Protein AF-S9R1N4-F1 (afdb_monomer_lite)

InterPro domains:
  IPR037185 Multidrug transporter EmrE superfamily [SSF103481] (20-99)

Organism: NCBI:txid1123069

Foldseek 3Di:
DVVVVQVVCVVVVHDHDPPDDQDPVNVVVCVCCVVVPPVVVVVVLVVCCVPPNPVVSVLVVQCVVVVVQVVVVVVVDDDDPVSVVSNVVSVVVVVVVVPD

pLDDT: mean 86.55, std 12.77, range [50.66, 97.94]

Radius of gyration: 18.72 Å; chains: 1; bounding box: 46×34×47 Å

Structure (mmCIF, N/CA/C/O backbone):
data_AF-S9R1N4-F1
#
_entry.id   AF-S9R1N4-F1
#
loop_
_atom_site.group_PDB
_atom_site.id
_atom_site.type_symbol
_atom_site.label_atom_id
_atom_site.label_alt_id
_atom_site.label_comp_id
_atom_site.label_asym_id
_atom_site.label_entity_id
_atom_site.label_seq_id
_atom_site.pdbx_PDB_ins_code
_atom_site.Cartn_x
_atom_site.Cartn_y
_atom_site.Cartn_z
_atom_site.occupancy
_atom_site.B_iso_or_equiv
_atom_site.auth_seq_id
_atom_site.auth_comp_id
_atom_site.auth_asym_id
_atom_site.auth_atom_id
_atom_site.pdbx_PDB_model_num
ATOM 1 N N . MET A 1 1 ? 26.265 15.767 -0.517 1.00 50.66 1 MET A N 1
ATOM 2 C CA . MET A 1 1 ? 25.573 14.726 0.282 1.00 50.66 1 MET A CA 1
ATOM 3 C C . MET A 1 1 ? 25.045 13.539 -0.534 1.00 50.66 1 MET A C 1
ATOM 5 O O . MET A 1 1 ? 24.952 12.462 0.035 1.00 50.66 1 MET A O 1
ATOM 9 N N . GLY A 1 2 ? 24.770 13.662 -1.842 1.00 58.31 2 GLY A N 1
ATOM 10 C CA . GLY A 1 2 ? 24.292 12.525 -2.658 1.00 58.31 2 GLY A CA 1
ATOM 11 C C . GLY A 1 2 ? 25.306 11.390 -2.885 1.00 58.31 2 GLY A C 1
ATOM 12 O O . GLY A 1 2 ? 24.926 10.225 -2.878 1.00 58.31 2 GLY A O 1
ATOM 13 N N . LEU A 1 3 ? 26.603 11.703 -3.009 1.00 57.72 3 LEU A N 1
ATOM 14 C CA . LEU A 1 3 ? 27.646 10.703 -3.305 1.00 57.72 3 LEU A CA 1
ATOM 15 C C . LEU A 1 3 ? 27.919 9.733 -2.142 1.00 57.72 3 LEU A C 1
ATOM 17 O O . LEU A 1 3 ? 28.169 8.553 -2.365 1.00 57.72 3 LEU A O 1
ATOM 21 N N . VAL A 1 4 ? 27.807 10.210 -0.898 1.00 66.31 4 VAL A N 1
ATOM 22 C CA . VAL A 1 4 ? 27.973 9.373 0.304 1.00 66.31 4 VAL A CA 1
ATOM 23 C C . VAL A 1 4 ? 26.780 8.426 0.469 1.00 66.31 4 VAL A C 1
ATOM 25 O O . VAL A 1 4 ? 26.962 7.246 0.752 1.00 66.31 4 VAL A O 1
ATOM 28 N N . ALA A 1 5 ? 25.561 8.911 0.210 1.00 62.56 5 ALA A N 1
ATOM 29 C CA . ALA A 1 5 ? 24.348 8.093 0.250 1.00 62.56 5 ALA A CA 1
ATOM 30 C C . ALA A 1 5 ? 24.333 7.000 -0.839 1.00 62.56 5 ALA A C 1
ATOM 32 O O . ALA A 1 5 ? 23.882 5.880 -0.588 1.00 62.56 5 ALA A O 1
ATOM 33 N N . LEU A 1 6 ? 24.877 7.297 -2.024 1.00 61.72 6 LEU A N 1
ATOM 34 C CA . LEU A 1 6 ? 25.068 6.323 -3.103 1.00 61.72 6 LEU A CA 1
ATOM 35 C C . LEU A 1 6 ? 26.088 5.240 -2.724 1.00 61.72 6 LEU A C 1
ATOM 37 O O . LEU A 1 6 ? 25.801 4.058 -2.897 1.00 61.72 6 LEU A O 1
ATOM 41 N N . GLY A 1 7 ? 27.229 5.623 -2.140 1.00 65.75 7 GLY A N 1
ATOM 42 C CA . GLY A 1 7 ? 28.254 4.672 -1.690 1.00 65.75 7 GLY A CA 1
ATOM 43 C C . GLY A 1 7 ? 27.746 3.697 -0.622 1.00 65.75 7 GLY A C 1
ATOM 44 O O . GLY A 1 7 ? 28.010 2.499 -0.697 1.00 65.75 7 GLY A O 1
ATOM 45 N N . VAL A 1 8 ? 26.941 4.186 0.325 1.00 70.19 8 VAL A N 1
ATOM 46 C CA . VAL A 1 8 ? 26.303 3.351 1.358 1.00 70.19 8 VAL A CA 1
ATOM 47 C C . VAL A 1 8 ? 25.244 2.416 0.760 1.00 70.19 8 VAL A C 1
ATOM 49 O O . VAL A 1 8 ? 25.130 1.268 1.180 1.00 70.19 8 VAL A O 1
ATOM 52 N N . SER A 1 9 ? 24.490 2.868 -0.245 1.00 64.44 9 SER A N 1
ATOM 53 C CA . SER A 1 9 ? 23.437 2.061 -0.882 1.00 64.44 9 SER A CA 1
ATOM 54 C C . SER A 1 9 ? 24.005 0.870 -1.660 1.00 64.44 9 SER A C 1
ATOM 56 O O . SER A 1 9 ? 23.490 -0.240 -1.538 1.00 64.44 9 SER A O 1
ATOM 58 N N . VAL A 1 10 ? 25.106 1.084 -2.387 1.00 66.19 10 VAL A N 1
ATOM 59 C CA . VAL A 1 10 ? 25.813 0.030 -3.133 1.00 66.19 10 VAL A CA 1
ATOM 60 C C . VAL A 1 10 ? 26.462 -0.985 -2.185 1.00 66.19 10 VAL A C 1
ATOM 62 O O . VAL A 1 10 ? 26.352 -2.187 -2.410 1.00 66.19 10 VAL A O 1
ATOM 65 N N . ALA A 1 11 ? 27.073 -0.529 -1.084 1.00 71.12 11 ALA A N 1
ATOM 66 C CA . ALA A 1 11 ? 27.696 -1.414 -0.093 1.00 71.12 11 ALA A CA 1
ATOM 67 C C . ALA A 1 11 ? 26.690 -2.319 0.649 1.00 71.12 11 ALA A C 1
ATOM 69 O O . ALA A 1 11 ? 27.058 -3.387 1.131 1.00 71.12 11 ALA A O 1
ATOM 70 N N . LEU A 1 12 ? 25.419 -1.912 0.724 1.00 74.19 12 LEU A N 1
ATOM 71 C CA . LEU A 1 12 ? 24.334 -2.653 1.376 1.00 74.19 12 LEU A CA 1
ATOM 72 C C . LEU A 1 12 ? 23.558 -3.581 0.420 1.00 74.19 12 LEU A C 1
ATOM 74 O O . LEU A 1 12 ? 22.506 -4.093 0.798 1.00 74.19 12 LEU A O 1
ATOM 78 N N . GLY A 1 13 ? 24.036 -3.784 -0.814 1.00 57.22 13 GLY A N 1
ATOM 79 C CA . GLY A 1 13 ? 23.400 -4.683 -1.784 1.00 57.22 13 GLY A CA 1
ATOM 80 C C . GLY A 1 13 ? 22.067 -4.172 -2.336 1.00 57.22 13 GLY A C 1
ATOM 81 O O . GLY A 1 13 ? 21.277 -4.958 -2.856 1.00 57.22 13 GLY A O 1
ATOM 82 N N . ARG A 1 14 ? 21.788 -2.867 -2.224 1.00 64.25 14 ARG A N 1
ATOM 83 C CA . ARG A 1 14 ? 20.650 -2.267 -2.925 1.00 64.25 14 ARG A CA 1
ATOM 84 C C . ARG A 1 14 ? 21.028 -2.065 -4.383 1.00 64.25 14 ARG A C 1
ATOM 86 O O . ARG A 1 14 ? 22.074 -1.479 -4.662 1.00 64.25 14 ARG A O 1
ATOM 93 N N . GLU A 1 15 ? 20.166 -2.529 -5.288 1.00 61.34 15 GLU A N 1
ATOM 94 C CA . GLU A 1 15 ? 20.274 -2.225 -6.714 1.00 61.34 15 GLU A CA 1
ATOM 95 C C . GLU A 1 15 ? 20.463 -0.713 -6.869 1.00 61.34 15 GLU A C 1
ATOM 97 O O . GLU A 1 15 ? 19.652 0.088 -6.391 1.00 61.34 15 GLU A O 1
ATOM 102 N N . GLY A 1 16 ? 21.607 -0.320 -7.436 1.00 61.62 16 GLY A N 1
ATOM 103 C CA . GLY A 1 16 ? 21.905 1.081 -7.690 1.00 61.62 16 GLY A CA 1
ATOM 104 C C . GLY A 1 16 ? 20.806 1.689 -8.553 1.00 61.62 16 GLY A C 1
ATOM 105 O O . GLY A 1 16 ? 20.177 0.987 -9.346 1.00 61.62 16 GLY A O 1
ATOM 106 N N . LEU A 1 17 ? 20.577 2.999 -8.408 1.00 62.00 17 LEU A N 1
ATOM 107 C CA . LEU A 1 17 ? 19.713 3.723 -9.340 1.00 62.00 17 LEU A CA 1
ATOM 108 C C . LEU A 1 17 ? 20.118 3.331 -10.768 1.00 62.00 17 LEU A C 1
ATOM 110 O O . LEU A 1 17 ? 21.324 3.328 -11.042 1.00 62.00 17 LEU A O 1
ATOM 114 N N . PRO A 1 18 ? 19.164 2.969 -11.647 1.00 62.12 18 PRO A N 1
ATOM 115 C CA . PRO A 1 18 ? 19.493 2.554 -12.999 1.00 62.12 18 PRO A CA 1
ATOM 116 C C . PRO A 1 18 ? 20.379 3.632 -13.621 1.00 62.12 18 PRO A C 1
ATOM 118 O O . PRO A 1 18 ? 19.975 4.783 -13.760 1.00 62.12 18 PRO A O 1
ATOM 121 N N . ALA A 1 19 ? 21.625 3.272 -13.932 1.00 62.97 19 ALA A N 1
ATOM 122 C CA . ALA A 1 19 ? 22.649 4.215 -14.380 1.00 62.97 19 ALA A CA 1
ATOM 123 C C . ALA A 1 19 ? 22.411 4.725 -15.819 1.00 62.97 19 ALA A C 1
ATOM 125 O O . ALA A 1 19 ? 23.267 5.397 -16.388 1.00 62.97 19 ALA A O 1
ATOM 126 N N . GLY A 1 20 ? 21.266 4.383 -16.420 1.00 70.19 20 GLY A N 1
ATOM 127 C CA . GLY A 1 20 ? 20.906 4.674 -17.803 1.00 70.19 20 GLY A CA 1
ATOM 128 C C . GLY A 1 20 ? 19.699 5.602 -17.933 1.00 70.19 20 GLY A C 1
ATOM 129 O O . GLY A 1 20 ? 18.961 5.850 -16.980 1.00 70.19 20 GLY A O 1
ATOM 130 N N . ALA A 1 21 ? 19.495 6.113 -19.148 1.00 79.62 21 ALA A N 1
ATOM 131 C CA . ALA A 1 21 ? 18.293 6.860 -19.497 1.00 79.62 21 ALA A CA 1
ATOM 132 C C . ALA A 1 21 ? 17.040 5.984 -19.334 1.00 79.62 21 ALA A C 1
ATOM 134 O O . ALA A 1 21 ? 17.072 4.780 -19.587 1.00 79.62 21 ALA A O 1
ATOM 135 N N . TRP A 1 22 ? 15.934 6.609 -18.932 1.00 84.12 22 TRP A N 1
ATOM 136 C CA . TRP A 1 22 ? 14.658 5.936 -18.712 1.00 84.12 22 TRP A CA 1
ATOM 137 C C . TRP A 1 22 ? 14.151 5.402 -20.048 1.00 84.12 22 TRP A C 1
ATOM 139 O O . TRP A 1 22 ? 13.996 6.165 -21.006 1.00 84.12 22 TRP A O 1
ATOM 149 N N . SER A 1 23 ? 13.908 4.097 -20.132 1.00 89.31 23 SER A N 1
ATOM 150 C CA . SER A 1 23 ? 13.377 3.500 -21.350 1.00 89.31 23 SER A CA 1
ATOM 151 C C . SER A 1 23 ? 11.870 3.743 -21.463 1.00 89.31 23 SER A C 1
ATOM 153 O O . SER A 1 23 ? 11.172 3.979 -20.473 1.00 89.31 23 SER A O 1
ATOM 155 N N . LEU A 1 24 ? 11.330 3.615 -22.678 1.00 92.62 24 LEU A N 1
ATOM 156 C CA . LEU A 1 24 ? 9.880 3.662 -22.894 1.00 92.62 24 LEU A CA 1
ATOM 157 C C . LEU A 1 24 ? 9.143 2.567 -22.099 1.00 92.62 24 LEU A C 1
ATOM 159 O O . LEU A 1 24 ? 7.999 2.763 -21.696 1.00 92.62 24 LEU A O 1
ATOM 163 N N . ARG A 1 25 ? 9.808 1.432 -21.846 1.00 92.38 25 ARG A N 1
ATOM 164 C CA . ARG A 1 25 ? 9.283 0.346 -21.012 1.00 92.38 25 ARG A CA 1
ATOM 165 C C . ARG A 1 25 ? 9.186 0.756 -19.545 1.00 92.38 25 ARG A C 1
ATOM 167 O O . ARG A 1 25 ? 8.179 0.471 -18.910 1.00 92.38 25 ARG A O 1
ATOM 174 N N . ASP A 1 26 ? 10.194 1.439 -19.015 1.00 90.50 26 ASP A N 1
ATOM 175 C CA . ASP A 1 26 ? 10.160 1.914 -17.627 1.00 90.50 26 ASP A CA 1
ATOM 176 C C . ASP A 1 26 ? 9.034 2.933 -17.453 1.00 90.50 26 ASP A C 1
ATOM 178 O O . ASP A 1 26 ? 8.236 2.844 -16.520 1.00 90.50 26 ASP A O 1
ATOM 182 N N . LEU A 1 27 ? 8.909 3.849 -18.419 1.00 92.81 27 LEU A N 1
ATOM 183 C CA . LEU A 1 27 ? 7.858 4.858 -18.423 1.00 92.81 27 LEU A CA 1
ATOM 184 C C . LEU A 1 27 ? 6.458 4.238 -18.532 1.00 92.81 27 LEU A C 1
ATOM 186 O O . LEU A 1 27 ? 5.535 4.698 -17.861 1.00 92.81 27 LEU A O 1
ATOM 190 N N . SER A 1 28 ?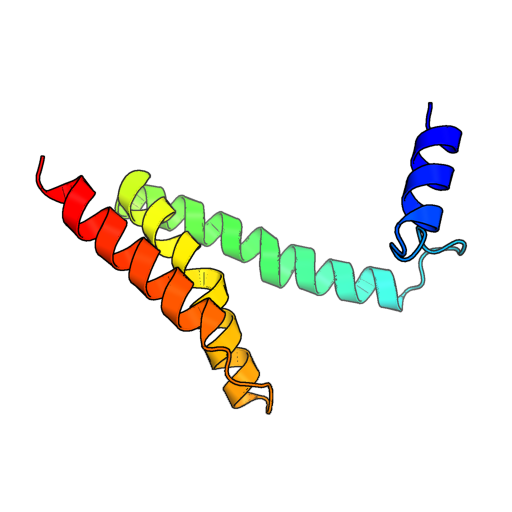 6.285 3.178 -19.328 1.00 94.31 28 SER A N 1
ATOM 191 C CA . SER A 1 28 ? 4.994 2.494 -19.449 1.00 94.31 28 SER A CA 1
ATOM 192 C C . SER A 1 28 ? 4.629 1.708 -18.188 1.00 94.31 28 SER A C 1
ATOM 194 O O . SER A 1 28 ? 3.485 1.787 -17.739 1.00 94.31 28 SER A O 1
ATOM 196 N N . LEU A 1 29 ? 5.587 1.026 -17.553 1.00 94.38 29 LEU A N 1
ATOM 197 C CA . LEU A 1 29 ? 5.374 0.358 -16.265 1.00 94.38 29 LEU A CA 1
ATOM 198 C C . LEU A 1 29 ? 4.987 1.360 -15.171 1.00 94.38 29 LEU A C 1
ATOM 200 O O . LEU A 1 29 ? 4.055 1.116 -14.403 1.00 94.38 29 LEU A O 1
ATOM 204 N N . LEU A 1 30 ? 5.646 2.519 -15.139 1.00 93.12 30 LEU A N 1
ATOM 205 C CA . LEU A 1 30 ? 5.309 3.608 -14.225 1.00 93.12 30 LEU A CA 1
ATOM 206 C C . LEU A 1 30 ? 3.944 4.215 -14.506 1.00 93.12 30 LEU A C 1
ATOM 208 O O . LEU A 1 30 ? 3.230 4.535 -13.563 1.00 93.12 30 LEU A O 1
ATOM 212 N N . ALA A 1 31 ? 3.559 4.360 -15.772 1.00 94.62 31 ALA A N 1
ATOM 213 C CA . ALA A 1 31 ? 2.234 4.839 -16.139 1.00 94.62 31 ALA A CA 1
ATOM 214 C C . ALA A 1 31 ? 1.144 3.881 -15.631 1.00 94.62 31 ALA A C 1
ATOM 216 O O . ALA A 1 31 ? 0.177 4.325 -15.010 1.00 94.62 31 ALA A O 1
ATOM 217 N N . VAL A 1 32 ? 1.328 2.570 -15.823 1.00 95.62 32 VAL A N 1
ATOM 218 C CA . VAL A 1 32 ? 0.397 1.539 -15.336 1.00 95.62 32 VAL A CA 1
ATOM 219 C C . VAL A 1 32 ? 0.326 1.541 -13.809 1.00 95.62 32 VAL A C 1
ATOM 221 O O . VAL A 1 32 ? -0.769 1.596 -13.247 1.00 95.62 32 VAL A O 1
ATOM 224 N N . TYR A 1 33 ? 1.469 1.538 -13.122 1.00 94.69 33 TYR A N 1
ATOM 225 C CA . TYR A 1 33 ? 1.505 1.577 -11.661 1.00 94.69 33 TYR A CA 1
ATOM 226 C C . TYR A 1 33 ? 0.932 2.886 -11.102 1.00 94.69 33 TYR A C 1
ATOM 228 O O . TYR A 1 33 ? 0.113 2.866 -10.188 1.00 94.69 33 TYR A O 1
ATOM 236 N N . GLY A 1 34 ? 1.334 4.026 -11.656 1.00 96.38 34 GLY A N 1
ATOM 237 C CA . GLY A 1 34 ? 0.959 5.354 -11.183 1.00 96.38 34 GLY A CA 1
ATOM 238 C C . GLY A 1 34 ? -0.523 5.657 -11.381 1.00 96.38 34 GLY A C 1
ATOM 239 O O . GLY A 1 34 ? -1.183 6.099 -10.443 1.00 96.38 34 GLY A O 1
ATOM 240 N N . MET A 1 35 ? -1.069 5.395 -12.570 1.00 93.06 35 MET A N 1
ATOM 241 C CA . MET A 1 35 ? -2.484 5.654 -12.856 1.00 93.06 35 MET A CA 1
ATOM 242 C C . MET A 1 35 ? -3.385 4.520 -12.362 1.00 93.06 35 MET A C 1
ATOM 244 O O . MET A 1 35 ? -4.345 4.766 -11.634 1.00 93.06 35 MET A O 1
ATOM 248 N N . GLY A 1 36 ? -3.073 3.279 -12.738 1.00 87.56 36 GLY A N 1
ATOM 249 C CA . GLY A 1 36 ? -3.907 2.120 -12.424 1.00 87.56 36 GLY A CA 1
ATOM 250 C C . GLY A 1 36 ? -3.784 1.682 -10.969 1.00 87.56 36 GLY A C 1
ATOM 251 O O . GLY A 1 36 ? -4.791 1.468 -10.304 1.00 87.56 36 GLY A O 1
ATOM 252 N N . GLY A 1 37 ? -2.557 1.578 -10.458 1.00 90.00 37 GLY A N 1
ATOM 253 C CA . GLY A 1 37 ? -2.310 1.190 -9.070 1.00 90.00 37 GLY A CA 1
ATOM 254 C C . GLY A 1 37 ? -2.579 2.337 -8.100 1.00 90.00 37 GLY A C 1
ATOM 255 O O . GLY A 1 37 ? -3.495 2.275 -7.283 1.00 90.00 37 GLY A O 1
ATOM 256 N N . MET A 1 38 ? -1.785 3.402 -8.185 1.00 95.06 38 MET A N 1
AT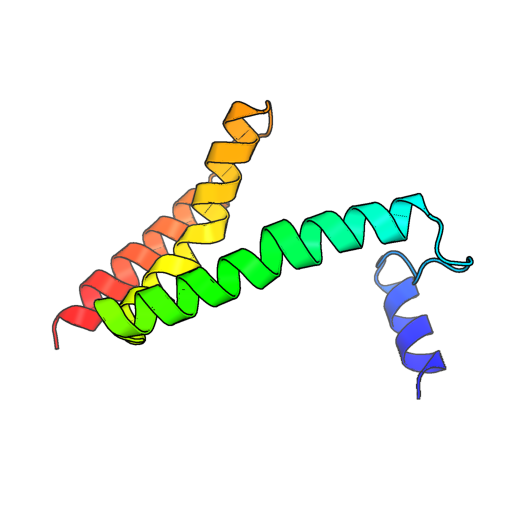OM 257 C CA . MET A 1 38 ? -1.746 4.448 -7.165 1.00 95.06 38 MET A CA 1
ATOM 258 C C . MET A 1 38 ? -2.924 5.412 -7.243 1.00 95.06 38 MET A C 1
ATOM 260 O O . MET A 1 38 ? -3.638 5.547 -6.253 1.00 95.06 38 MET A O 1
ATOM 264 N N . ALA A 1 39 ? -3.160 6.076 -8.377 1.00 96.56 39 ALA A N 1
ATOM 265 C CA . ALA A 1 39 ? -4.206 7.096 -8.470 1.00 96.56 39 ALA A CA 1
ATOM 266 C C . ALA A 1 39 ? -5.596 6.513 -8.169 1.00 96.56 39 ALA A C 1
ATOM 268 O O . ALA A 1 39 ? -6.336 7.081 -7.363 1.00 96.56 39 ALA A O 1
ATOM 269 N N . ALA A 1 40 ? -5.917 5.338 -8.723 1.00 94.69 40 ALA A N 1
ATOM 270 C CA . ALA A 1 40 ? -7.157 4.635 -8.400 1.00 94.69 40 ALA A CA 1
ATOM 271 C C . ALA A 1 40 ? -7.248 4.275 -6.906 1.00 94.69 40 ALA A C 1
ATOM 273 O O . ALA A 1 40 ? -8.269 4.553 -6.273 1.00 94.69 40 ALA A O 1
ATOM 274 N N . SER A 1 41 ? -6.175 3.735 -6.312 1.00 93.62 41 SER A N 1
ATOM 275 C CA . SER A 1 41 ? -6.150 3.406 -4.878 1.00 93.62 41 SER A CA 1
ATOM 276 C C . SER A 1 41 ? -6.355 4.633 -3.993 1.00 93.62 41 SER A C 1
ATOM 278 O O . SER A 1 41 ? -7.087 4.553 -3.010 1.00 93.62 41 SER A O 1
ATOM 280 N N . GLN A 1 42 ? -5.770 5.783 -4.342 1.00 96.00 42 GLN A N 1
ATOM 281 C CA . GLN A 1 42 ? -5.951 7.019 -3.576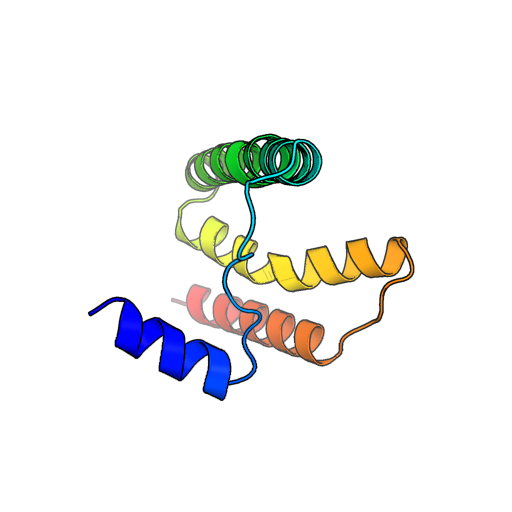 1.00 96.00 42 GLN A CA 1
ATOM 282 C C . GLN A 1 42 ? -7.396 7.521 -3.637 1.00 96.00 42 GLN A C 1
ATOM 284 O O . GLN A 1 42 ? -7.964 7.886 -2.607 1.00 96.00 42 GLN A O 1
ATOM 289 N N . LEU A 1 43 ? -8.028 7.487 -4.815 1.00 96.81 43 LEU A N 1
ATOM 290 C CA . LEU A 1 43 ? -9.439 7.854 -4.954 1.00 96.81 43 LEU A CA 1
ATOM 291 C C . LEU A 1 43 ? -10.338 6.937 -4.115 1.00 96.81 43 LEU A C 1
ATOM 293 O O . LEU A 1 43 ? -11.179 7.423 -3.358 1.00 96.81 43 LEU A O 1
ATOM 297 N N . LEU A 1 44 ? -10.129 5.620 -4.196 1.00 95.31 44 LEU A N 1
ATOM 298 C CA . LEU A 1 44 ? -10.876 4.641 -3.405 1.00 95.31 44 LEU A CA 1
ATOM 299 C C . LEU A 1 44 ? -10.642 4.817 -1.901 1.00 95.31 44 LEU A C 1
ATOM 301 O O . LEU A 1 44 ? -11.590 4.718 -1.125 1.00 95.31 44 LEU A O 1
ATOM 305 N N . PHE A 1 45 ? -9.418 5.135 -1.484 1.00 95.25 45 PHE A N 1
ATOM 306 C CA . PHE A 1 45 ? -9.093 5.380 -0.083 1.00 95.25 45 PHE A CA 1
ATOM 307 C C . PHE A 1 45 ? -9.808 6.620 0.464 1.00 95.25 45 PHE A C 1
ATOM 309 O O . PHE A 1 45 ? -10.429 6.555 1.525 1.00 95.25 45 PHE A O 1
ATOM 316 N N . ILE A 1 46 ? -9.817 7.729 -0.282 1.00 97.00 46 ILE A N 1
ATOM 317 C CA . ILE A 1 46 ? -10.564 8.939 0.098 1.00 97.00 46 ILE A CA 1
ATOM 318 C C . ILE A 1 46 ? -12.064 8.633 0.191 1.00 97.00 46 ILE A C 1
ATOM 320 O O . ILE A 1 46 ? -12.726 9.042 1.149 1.00 97.00 46 ILE A O 1
ATOM 324 N N . LEU A 1 47 ? -12.614 7.886 -0.771 1.00 97.56 47 LEU A N 1
ATOM 325 C CA . LEU A 1 47 ? -14.014 7.456 -0.735 1.00 97.56 47 LEU A CA 1
ATOM 326 C C . LEU A 1 47 ? -14.307 6.567 0.481 1.00 97.56 47 LEU A C 1
ATOM 328 O O . LEU A 1 47 ? -15.340 6.754 1.125 1.00 97.56 47 LEU A O 1
ATOM 332 N N . ALA A 1 48 ? -13.401 5.654 0.835 1.00 96.75 48 ALA A N 1
ATOM 333 C CA . ALA A 1 48 ? -13.521 4.816 2.022 1.00 96.75 48 ALA A CA 1
ATOM 334 C C . ALA A 1 48 ? -13.522 5.663 3.301 1.00 96.75 48 ALA A C 1
ATOM 336 O O . ALA A 1 48 ? -14.435 5.522 4.111 1.00 96.75 48 ALA A O 1
ATOM 337 N N . ILE A 1 49 ? -12.595 6.616 3.454 1.00 97.44 49 ILE A N 1
ATOM 338 C CA . ILE A 1 49 ? -12.570 7.529 4.611 1.00 97.44 49 ILE A CA 1
ATOM 339 C C . ILE A 1 49 ? -13.912 8.253 4.765 1.00 97.44 49 ILE A C 1
ATOM 341 O O . ILE A 1 49 ? -14.440 8.335 5.872 1.00 97.44 49 ILE A O 1
ATOM 345 N N . ARG A 1 50 ? -14.503 8.733 3.664 1.00 97.69 50 ARG A N 1
ATOM 346 C CA . ARG A 1 50 ? -15.809 9.417 3.690 1.00 97.69 50 ARG A CA 1
ATOM 347 C C . ARG A 1 50 ? -16.971 8.510 4.109 1.00 97.69 50 ARG A C 1
ATOM 349 O O . ARG A 1 50 ? -17.996 9.027 4.538 1.00 97.69 50 ARG A O 1
ATOM 356 N N . ARG A 1 51 ? -16.847 7.190 3.943 1.00 96.50 51 ARG A N 1
ATOM 357 C CA . ARG A 1 51 ? -17.910 6.210 4.223 1.00 96.50 51 ARG A CA 1
ATOM 358 C C . ARG A 1 51 ? -17.781 5.551 5.592 1.00 96.50 51 ARG A C 1
ATOM 360 O O . ARG A 1 51 ? -18.789 5.400 6.269 1.00 96.50 51 ARG A O 1
ATOM 367 N N . ILE A 1 52 ? -16.571 5.146 5.971 1.00 94.19 52 ILE A N 1
ATOM 368 C CA . ILE A 1 52 ? -16.306 4.336 7.173 1.00 94.19 52 ILE A CA 1
ATOM 369 C C . ILE A 1 52 ? -15.364 5.020 8.175 1.00 94.19 52 ILE A C 1
ATOM 371 O O . ILE A 1 52 ? -15.031 4.443 9.208 1.00 94.19 52 ILE A O 1
ATOM 375 N N . GLY A 1 53 ? -14.936 6.252 7.887 1.00 93.38 53 GLY A N 1
ATOM 376 C CA . GLY A 1 53 ? -14.009 7.013 8.718 1.00 93.38 53 GLY A CA 1
ATOM 377 C C . GLY A 1 53 ? -12.544 6.615 8.521 1.00 93.38 53 GLY A C 1
ATOM 378 O O . GLY A 1 53 ? -12.211 5.561 7.976 1.00 93.38 53 GLY A O 1
ATOM 379 N N . VAL A 1 54 ? -11.641 7.481 8.992 1.00 92.38 54 VAL A N 1
ATOM 380 C CA . VAL A 1 54 ? -10.190 7.297 8.824 1.00 92.38 54 VAL A CA 1
ATOM 381 C C . VAL A 1 54 ? -9.651 6.081 9.577 1.00 92.38 54 VAL A C 1
ATOM 383 O O . VAL A 1 54 ? -8.776 5.392 9.059 1.00 92.38 54 VAL A O 1
ATOM 386 N N . GLY A 1 55 ? -10.200 5.766 10.756 1.00 89.00 55 GLY A N 1
ATOM 387 C CA . GLY A 1 55 ? -9.746 4.640 11.574 1.00 89.00 55 GLY A CA 1
ATOM 388 C C . GLY A 1 55 ? -9.952 3.288 10.889 1.00 89.00 55 GLY A C 1
ATOM 389 O O . GLY A 1 55 ? -8.998 2.530 10.722 1.00 89.00 55 GLY A O 1
ATOM 390 N N . LEU A 1 56 ? -11.175 3.000 10.426 1.00 88.31 56 LEU A N 1
ATOM 391 C CA . LEU A 1 56 ? -11.482 1.715 9.790 1.00 88.31 56 LEU A CA 1
ATOM 392 C C . LEU A 1 56 ? -10.868 1.601 8.387 1.00 88.31 56 LEU A C 1
ATOM 394 O O . LEU A 1 56 ? -10.375 0.534 8.023 1.00 88.31 56 LEU A O 1
ATOM 398 N N . ALA A 1 57 ? -10.825 2.698 7.624 1.00 92.94 57 ALA A N 1
ATOM 399 C CA . ALA A 1 57 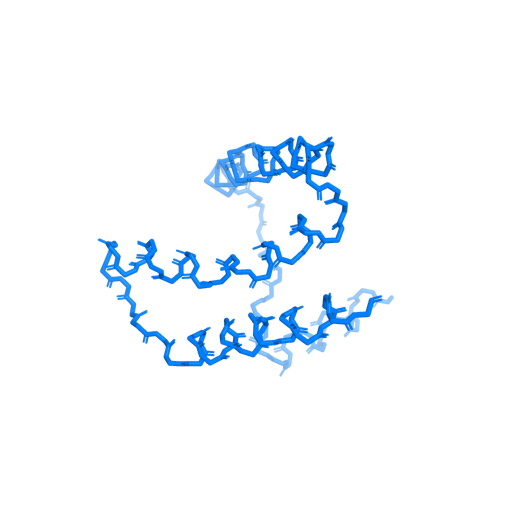? -10.139 2.724 6.331 1.00 92.94 57 ALA A CA 1
ATOM 400 C C . ALA A 1 57 ? -8.630 2.446 6.479 1.00 92.94 57 ALA A C 1
ATOM 402 O O . ALA A 1 57 ? -8.065 1.660 5.718 1.00 92.94 57 ALA A O 1
ATOM 403 N N . SER A 1 58 ? -7.985 3.033 7.493 1.00 89.19 58 SER A N 1
ATOM 404 C CA . SER A 1 58 ? -6.562 2.797 7.780 1.00 89.19 58 SER A CA 1
ATOM 405 C C . SER A 1 58 ? -6.307 1.397 8.334 1.00 89.19 58 SER A C 1
ATOM 407 O O . SER A 1 58 ? -5.266 0.808 8.071 1.00 89.19 58 SER A O 1
ATOM 409 N N . PHE A 1 59 ? -7.250 0.805 9.065 1.00 88.38 59 PHE A N 1
ATOM 410 C CA . PHE A 1 59 ? -7.154 -0.612 9.406 1.00 88.38 59 PHE A CA 1
ATOM 411 C C . PHE A 1 59 ? -7.168 -1.491 8.151 1.00 88.38 59 PHE A C 1
ATOM 413 O O . PHE A 1 59 ? -6.289 -2.333 7.984 1.00 88.38 59 PHE A O 1
ATOM 420 N N . HIS A 1 60 ? -8.123 -1.261 7.246 1.00 90.00 60 HIS A N 1
ATOM 421 C CA . HIS A 1 60 ? -8.296 -2.083 6.051 1.00 90.00 60 HIS A CA 1
ATOM 422 C C . HIS A 1 60 ? -7.039 -2.114 5.166 1.00 90.00 60 HIS A C 1
ATOM 424 O O . HIS A 1 60 ? -6.662 -3.181 4.683 1.00 90.00 60 HIS A O 1
ATOM 430 N N . ILE A 1 61 ? -6.333 -0.984 5.006 1.00 91.75 61 ILE A N 1
ATOM 431 C CA . ILE A 1 61 ? -5.129 -0.938 4.159 1.00 91.75 61 ILE A CA 1
ATOM 432 C C . ILE A 1 61 ? -3.971 -1.788 4.707 1.00 91.75 61 ILE A C 1
ATOM 434 O O . ILE A 1 61 ? -3.144 -2.261 3.934 1.00 91.75 61 ILE A O 1
ATOM 438 N N . ASN A 1 62 ? -3.933 -2.068 6.015 1.00 90.38 62 ASN A N 1
ATOM 439 C CA . ASN A 1 62 ? -2.929 -2.973 6.585 1.00 90.38 62 ASN A CA 1
ATOM 440 C C . ASN A 1 62 ? -3.138 -4.437 6.152 1.00 90.38 62 ASN A C 1
ATOM 442 O O . ASN A 1 62 ? -2.212 -5.239 6.243 1.00 90.38 62 ASN A O 1
ATOM 446 N N . GLY A 1 63 ? -4.322 -4.788 5.636 1.00 90.19 63 GLY A N 1
ATOM 447 C CA . GLY A 1 63 ? -4.585 -6.082 5.004 1.00 90.19 63 GLY A CA 1
ATOM 448 C C . GLY A 1 63 ? -4.019 -6.210 3.585 1.00 90.19 63 GLY A C 1
ATOM 449 O O . GLY A 1 63 ? -3.991 -7.314 3.044 1.00 90.19 63 GLY A O 1
ATOM 450 N N . ALA A 1 64 ? -3.539 -5.118 2.975 1.00 92.44 64 ALA A N 1
ATOM 451 C CA . ALA A 1 64 ? -3.077 -5.113 1.588 1.00 92.44 64 ALA A CA 1
ATOM 452 C C . ALA A 1 64 ? -1.998 -6.168 1.274 1.00 92.44 64 ALA A C 1
ATOM 454 O O . ALA A 1 64 ? -2.165 -6.852 0.264 1.00 92.44 64 ALA A O 1
ATOM 455 N N . PRO A 1 65 ? -0.952 -6.392 2.103 1.00 91.69 65 PRO A N 1
ATOM 456 C CA . PRO A 1 65 ? 0.024 -7.451 1.835 1.00 91.69 65 PRO A CA 1
ATOM 457 C C . PRO A 1 65 ? -0.639 -8.827 1.708 1.00 91.69 65 PRO A C 1
ATOM 459 O O . PRO A 1 65 ? -0.376 -9.556 0.757 1.00 91.69 65 PRO A O 1
ATOM 462 N N . PHE A 1 66 ? -1.596 -9.137 2.587 1.00 94.62 66 PHE A N 1
ATOM 463 C CA . PHE A 1 66 ? -2.330 -10.398 2.543 1.00 94.62 66 PHE A CA 1
ATOM 464 C C . PHE A 1 66 ? -3.182 -10.537 1.275 1.00 94.62 66 PHE A C 1
ATOM 466 O O . PHE A 1 66 ? -3.139 -11.578 0.624 1.00 94.62 66 PHE A O 1
ATOM 473 N N . TYR A 1 67 ? -3.906 -9.489 0.868 1.00 93.75 67 TYR A N 1
ATOM 474 C CA . TYR A 1 67 ? -4.669 -9.513 -0.387 1.00 93.75 67 TYR A CA 1
ATOM 475 C C . TYR A 1 67 ? -3.759 -9.685 -1.607 1.00 93.75 67 TYR A C 1
ATOM 477 O O . TYR A 1 67 ? -4.061 -10.485 -2.491 1.00 93.75 67 TYR A O 1
ATOM 485 N N . VAL A 1 68 ? -2.618 -8.991 -1.634 1.00 94.12 68 VAL A N 1
ATOM 486 C CA . VAL A 1 68 ? -1.620 -9.126 -2.701 1.00 94.12 68 VAL A CA 1
ATOM 487 C C . VAL A 1 68 ? -1.051 -10.542 -2.739 1.00 94.12 68 VAL A C 1
ATOM 489 O O . VAL A 1 68 ? -0.915 -11.092 -3.827 1.00 94.12 68 VAL A O 1
ATOM 492 N N . MET A 1 69 ? -0.782 -11.172 -1.592 1.00 96.88 69 MET A N 1
ATOM 493 C CA . MET A 1 69 ? -0.359 -12.575 -1.539 1.00 96.88 69 MET A CA 1
ATOM 494 C C . MET A 1 69 ? -1.395 -13.504 -2.174 1.00 96.88 69 MET A C 1
ATOM 496 O O . MET A 1 69 ? -1.017 -14.364 -2.962 1.00 96.88 69 MET A O 1
ATOM 500 N N . LEU A 1 70 ? -2.686 -13.333 -1.872 1.00 97.00 70 LEU A N 1
ATOM 501 C CA . LEU A 1 70 ? -3.746 -14.160 -2.461 1.00 97.00 70 LEU A CA 1
ATOM 502 C C . LEU A 1 70 ? -3.861 -13.958 -3.977 1.00 97.00 70 LEU A C 1
ATOM 504 O O . LEU A 1 70 ? -3.995 -14.933 -4.715 1.00 97.00 70 LEU A O 1
ATOM 508 N N . ILE A 1 71 ? -3.764 -12.711 -4.447 1.00 96.12 71 ILE A N 1
ATOM 509 C CA . ILE A 1 71 ? -3.755 -12.396 -5.881 1.00 96.12 71 ILE A CA 1
ATOM 510 C C . ILE A 1 71 ? -2.542 -13.050 -6.547 1.00 96.12 71 ILE A C 1
ATOM 512 O O . ILE A 1 71 ? -2.692 -13.742 -7.547 1.00 96.12 71 ILE A O 1
ATOM 516 N N . MET A 1 72 ? -1.347 -12.890 -5.976 1.00 96.75 72 MET A N 1
ATOM 517 C CA . MET A 1 72 ? -0.124 -13.491 -6.507 1.00 96.75 72 MET A CA 1
ATOM 518 C C . MET A 1 72 ? -0.201 -15.016 -6.519 1.00 96.75 72 MET A C 1
ATOM 520 O O . MET A 1 72 ? 0.187 -15.618 -7.512 1.00 96.75 72 MET A O 1
ATOM 524 N N . LEU A 1 73 ? -0.750 -15.643 -5.475 1.00 97.44 73 LEU A N 1
ATOM 525 C CA . LEU A 1 73 ? -0.974 -17.089 -5.428 1.00 97.44 73 LEU A CA 1
ATOM 526 C C . LEU A 1 73 ? -1.857 -17.557 -6.594 1.00 97.44 73 LEU A C 1
ATOM 528 O O . LEU A 1 73 ? -1.542 -18.562 -7.226 1.00 97.44 73 LEU A O 1
ATOM 532 N N . ALA A 1 74 ? -2.907 -16.803 -6.937 1.00 97.94 74 ALA A N 1
ATOM 533 C CA . ALA A 1 74 ? -3.750 -17.099 -8.097 1.00 97.94 74 ALA A CA 1
ATOM 534 C C . ALA A 1 74 ? -2.992 -17.005 -9.438 1.00 97.94 74 ALA A C 1
ATOM 536 O O . ALA A 1 74 ? -3.344 -17.702 -10.386 1.00 97.94 74 ALA A O 1
ATOM 537 N N . PHE A 1 75 ? -1.926 -16.199 -9.510 1.00 97.44 75 PHE A N 1
ATOM 538 C CA . PHE A 1 75 ? -1.013 -16.107 -10.658 1.00 97.44 75 PHE A CA 1
ATOM 539 C C . PHE A 1 75 ? 0.202 -17.057 -10.570 1.00 97.44 75 PHE A C 1
ATOM 541 O O . PHE A 1 75 ? 1.128 -16.936 -11.371 1.00 97.44 75 PHE A O 1
ATOM 548 N N . GLY A 1 76 ? 0.221 -18.006 -9.625 1.00 97.19 76 GLY A N 1
ATOM 549 C CA . GLY A 1 76 ? 1.314 -18.976 -9.453 1.00 97.19 76 GLY A CA 1
ATOM 550 C C . GLY A 1 76 ? 2.446 -18.527 -8.519 1.00 97.19 76 GLY A C 1
ATOM 551 O O . GLY A 1 76 ? 3.510 -19.143 -8.497 1.00 97.19 76 GLY A O 1
ATOM 552 N N . GLY A 1 77 ? 2.238 -17.458 -7.750 1.00 95.75 77 GLY A N 1
ATOM 553 C CA . GLY A 1 77 ? 3.124 -17.022 -6.671 1.00 95.75 77 GLY A CA 1
ATOM 554 C C . GLY A 1 77 ? 3.118 -17.968 -5.464 1.00 95.75 77 GLY A C 1
ATOM 555 O O . GLY A 1 77 ? 2.439 -18.992 -5.446 1.00 95.75 77 GLY A O 1
ATOM 556 N N . THR A 1 78 ? 3.883 -17.628 -4.426 1.00 95.75 78 THR A N 1
ATOM 557 C CA . THR A 1 78 ? 4.063 -18.487 -3.246 1.00 95.75 78 THR A CA 1
ATOM 558 C C . THR A 1 78 ? 3.215 -18.050 -2.054 1.00 95.75 78 THR A C 1
ATOM 560 O O . THR A 1 78 ? 2.955 -16.867 -1.828 1.00 95.75 78 THR A O 1
ATOM 563 N N . TRP A 1 79 ? 2.807 -19.031 -1.248 1.00 96.75 79 TRP A N 1
ATOM 564 C CA . TRP A 1 79 ? 2.179 -18.784 0.046 1.00 96.75 79 TRP A CA 1
ATOM 565 C C . TRP A 1 79 ? 3.210 -18.311 1.077 1.00 96.75 79 TRP A C 1
ATOM 567 O O . TRP A 1 79 ? 4.287 -18.897 1.195 1.00 96.75 79 TRP A O 1
ATOM 577 N N . SER A 1 80 ? 2.867 -17.291 1.871 1.00 95.62 80 SER A N 1
ATOM 578 C CA . SER A 1 80 ? 3.732 -16.766 2.930 1.00 95.62 80 SER A CA 1
ATOM 579 C C . SER A 1 80 ? 3.055 -16.815 4.297 1.00 95.62 80 SER A C 1
ATOM 581 O O . SER A 1 80 ? 2.201 -15.991 4.623 1.00 95.62 80 SER A O 1
ATOM 583 N N . TRP A 1 81 ? 3.519 -17.724 5.156 1.00 95.75 81 TRP A N 1
ATOM 584 C CA . TRP A 1 81 ? 3.067 -17.794 6.549 1.00 95.75 81 TRP A CA 1
ATOM 585 C C . TRP A 1 81 ? 3.341 -16.509 7.333 1.00 95.75 81 TRP A C 1
ATOM 587 O O . TRP A 1 81 ? 2.545 -16.133 8.188 1.00 95.75 81 TRP A O 1
ATOM 597 N N . MET A 1 82 ? 4.414 -15.786 7.004 1.00 94.56 82 MET A N 1
ATOM 598 C CA . MET A 1 82 ? 4.730 -14.514 7.653 1.00 94.56 82 MET A CA 1
ATOM 599 C C . MET A 1 82 ? 3.672 -13.441 7.359 1.00 94.56 82 MET A C 1
ATOM 601 O O . MET A 1 82 ? 3.293 -12.689 8.253 1.00 94.56 82 MET A O 1
ATOM 605 N N . GLN A 1 83 ? 3.140 -13.395 6.132 1.00 94.31 83 GLN A N 1
ATOM 606 C CA . GLN A 1 83 ? 2.069 -12.457 5.782 1.00 94.31 83 GLN A CA 1
ATOM 607 C C . GLN A 1 83 ? 0.741 -12.821 6.454 1.00 94.31 83 GLN A C 1
ATOM 609 O O . GLN A 1 83 ? 0.023 -11.932 6.905 1.00 94.31 83 GLN A O 1
ATOM 614 N N . VAL A 1 84 ? 0.444 -14.117 6.594 1.00 95.38 84 VAL A N 1
ATOM 615 C CA . VAL A 1 84 ? -0.721 -14.604 7.355 1.00 95.38 84 VAL A CA 1
ATOM 616 C C . VAL A 1 84 ? -0.622 -14.191 8.823 1.00 95.38 84 VAL A C 1
ATOM 618 O O . VAL A 1 84 ? -1.585 -13.669 9.388 1.00 95.38 84 VAL A O 1
ATOM 621 N N . LEU A 1 85 ? 0.546 -14.382 9.442 1.00 95.69 85 LEU A N 1
ATOM 622 C CA . LEU A 1 85 ? 0.794 -13.964 10.822 1.00 95.69 85 LEU A CA 1
ATOM 623 C C . LEU A 1 85 ? 0.666 -12.446 10.971 1.00 95.69 85 LEU A C 1
ATOM 625 O O . LEU A 1 85 ? -0.035 -11.985 11.869 1.00 95.69 85 LEU A O 1
ATOM 629 N N . GLY A 1 86 ? 1.260 -11.670 10.060 1.00 92.94 86 GLY A N 1
ATOM 630 C CA . GLY A 1 86 ? 1.131 -10.212 10.042 1.00 92.94 86 GLY A CA 1
ATOM 631 C C . GLY A 1 86 ? -0.327 -9.750 9.957 1.00 92.94 86 GLY A C 1
ATOM 632 O O . GLY A 1 86 ? -0.764 -8.939 10.772 1.00 92.94 86 GLY A O 1
ATOM 633 N N . ALA A 1 87 ? -1.109 -10.323 9.038 1.00 92.12 87 ALA A N 1
ATOM 634 C CA . ALA A 1 87 ? -2.534 -10.022 8.899 1.00 92.12 87 ALA A CA 1
ATOM 635 C C . ALA A 1 87 ? -3.336 -10.391 10.157 1.00 92.12 87 ALA A C 1
ATOM 637 O O . ALA A 1 87 ? -4.213 -9.637 10.579 1.00 92.12 87 ALA A O 1
ATOM 638 N N . THR A 1 88 ? -3.001 -11.518 10.790 1.00 93.12 88 THR A N 1
ATOM 639 C CA . THR A 1 88 ? -3.634 -11.971 12.037 1.00 93.12 88 THR A CA 1
ATOM 640 C C . THR A 1 88 ? -3.361 -10.993 13.178 1.00 93.12 88 THR A C 1
ATOM 642 O O . THR A 1 88 ? -4.289 -10.588 13.875 1.00 93.12 88 THR A O 1
ATOM 645 N N . VAL A 1 89 ? -2.109 -10.554 13.347 1.00 93.19 89 VAL A N 1
ATOM 646 C CA . VAL A 1 89 ? -1.725 -9.570 14.374 1.00 93.19 89 VAL A CA 1
ATOM 647 C C . VAL A 1 89 ? -2.468 -8.252 14.173 1.00 93.19 89 VAL A C 1
ATOM 649 O O . VAL A 1 89 ? -3.010 -7.706 15.132 1.00 93.19 89 VAL A O 1
ATOM 652 N N . VAL A 1 90 ? -2.547 -7.763 12.935 1.00 89.81 90 VAL A N 1
ATOM 653 C CA . VAL A 1 90 ? -3.287 -6.540 12.594 1.00 89.81 90 VAL A CA 1
ATOM 654 C C . VAL A 1 90 ? -4.775 -6.682 12.933 1.00 89.81 90 VAL A C 1
ATOM 656 O O . VAL A 1 90 ? -5.337 -5.807 13.595 1.00 89.81 90 VAL A O 1
ATOM 659 N N . ALA A 1 91 ? -5.408 -7.792 12.538 1.00 88.06 91 ALA A N 1
ATOM 660 C CA . ALA A 1 91 ? -6.818 -8.061 12.821 1.00 88.06 91 ALA A CA 1
ATOM 661 C C . ALA A 1 91 ? -7.112 -8.102 14.330 1.00 88.06 91 ALA A C 1
ATOM 663 O O . ALA A 1 91 ? -8.062 -7.470 14.799 1.00 88.06 91 ALA A O 1
ATO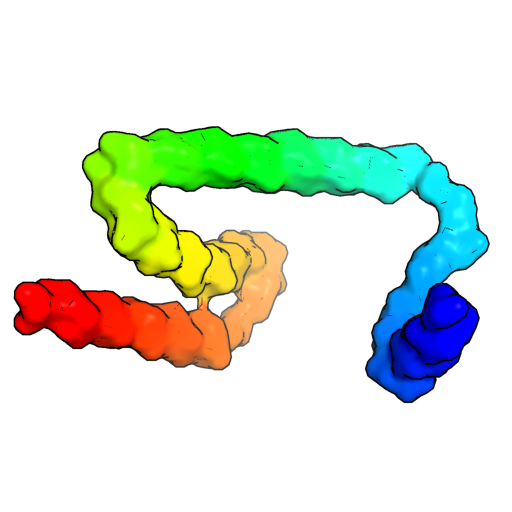M 664 N N . LEU A 1 92 ? -6.265 -8.787 15.102 1.00 91.25 92 LEU A N 1
ATOM 665 C CA . LEU A 1 92 ? -6.369 -8.837 16.561 1.00 91.25 92 LEU A CA 1
ATOM 666 C C . LEU A 1 92 ? -6.140 -7.464 17.199 1.00 91.25 92 LEU A C 1
ATOM 668 O O . LEU A 1 92 ? -6.894 -7.073 18.090 1.00 91.25 92 LEU A O 1
ATOM 672 N N . GLY A 1 93 ? -5.143 -6.714 16.725 1.00 88.12 93 GLY A N 1
ATOM 673 C CA . GLY A 1 93 ? -4.843 -5.367 17.208 1.00 88.12 93 GLY A CA 1
ATOM 674 C C . GLY A 1 93 ? -6.051 -4.439 17.109 1.00 88.12 93 GLY A C 1
ATOM 675 O O . GLY A 1 93 ? -6.356 -3.718 18.058 1.00 88.12 93 GLY A O 1
ATOM 676 N N . VAL A 1 94 ? -6.807 -4.516 16.013 1.00 83.06 94 VAL A N 1
ATOM 677 C CA . VAL A 1 94 ? -8.025 -3.714 15.849 1.00 83.06 94 VAL A CA 1
ATOM 678 C C . VAL A 1 94 ? -9.198 -4.219 16.664 1.00 83.06 94 VAL A C 1
ATOM 680 O O . VAL A 1 94 ? -9.894 -3.398 17.263 1.00 83.06 94 VAL A O 1
ATOM 683 N N . LEU A 1 95 ? -9.383 -5.535 16.777 1.00 86.44 95 LEU A N 1
ATOM 684 C CA . LEU A 1 95 ? -10.407 -6.086 17.664 1.00 86.44 95 LEU A CA 1
ATOM 685 C C . LEU A 1 95 ? -10.209 -5.628 19.117 1.00 86.44 95 LEU A C 1
ATOM 687 O O . LEU A 1 95 ? -11.188 -5.441 19.834 1.00 86.44 95 LEU A O 1
ATOM 691 N N . ILE A 1 96 ? -8.962 -5.449 19.560 1.00 89.38 96 ILE A N 1
ATOM 692 C CA . ILE A 1 96 ? -8.639 -4.916 20.889 1.00 89.38 96 ILE A CA 1
ATOM 693 C C . ILE A 1 96 ? -8.860 -3.398 20.938 1.00 89.38 96 ILE A C 1
ATOM 695 O O . ILE A 1 96 ? -9.482 -2.910 21.879 1.00 89.38 96 ILE A O 1
ATOM 699 N N . ALA A 1 97 ? -8.380 -2.652 19.938 1.00 84.31 97 ALA A N 1
AT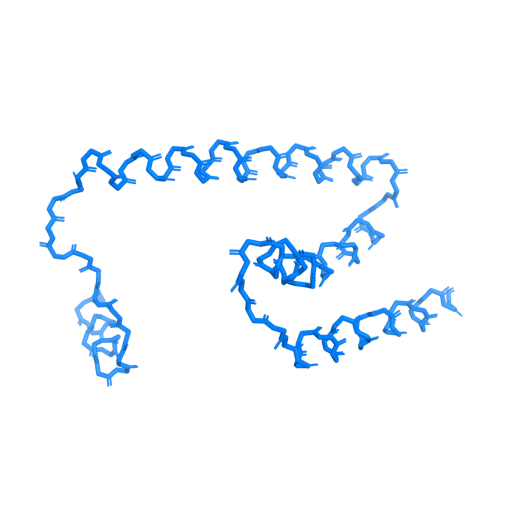OM 700 C CA . ALA A 1 97 ? -8.464 -1.190 19.912 1.00 84.31 97 ALA A CA 1
ATOM 701 C C . ALA A 1 97 ? -9.908 -0.661 19.894 1.00 84.31 97 ALA A C 1
ATOM 703 O O . ALA A 1 97 ? -10.172 0.387 20.470 1.00 84.31 97 ALA A O 1
ATOM 704 N N . GLN A 1 98 ? -10.839 -1.395 19.278 1.00 78.94 98 GLN A N 1
ATOM 705 C CA . GLN A 1 98 ? -12.261 -1.033 19.209 1.00 78.94 98 GLN A CA 1
ATOM 706 C C . GLN A 1 98 ? -13.054 -1.334 20.495 1.00 78.94 98 GLN A C 1
ATOM 708 O O . GLN A 1 98 ? -14.238 -1.023 20.562 1.00 78.94 98 GLN A O 1
ATOM 713 N N . ARG A 1 99 ? -12.446 -1.950 21.522 1.00 78.38 99 ARG A N 1
ATOM 714 C CA . ARG A 1 99 ? -13.107 -2.239 22.815 1.00 78.38 99 ARG A CA 1
ATOM 715 C C . ARG A 1 99 ? -13.081 -1.063 23.804 1.00 78.38 99 ARG A C 1
ATOM 717 O O . ARG A 1 99 ? -13.299 -1.275 24.996 1.00 78.38 99 ARG A O 1
ATOM 724 N N . ARG A 1 100 ? -12.784 0.148 23.342 1.00 60.75 100 ARG A N 1
ATOM 725 C CA . ARG A 1 100 ? -12.805 1.400 24.109 1.00 60.75 100 ARG A CA 1
ATOM 726 C C . ARG A 1 100 ? -13.607 2.440 23.347 1.00 60.75 100 ARG A C 1
ATOM 728 O O . ARG A 1 100 ? -14.221 3.277 24.037 1.00 60.75 100 ARG A O 1
#

Sequence (100 aa):
MGLVALGVSVALGREGLPAGAWSLRDLSLLAVYGMGGMAASQLLFILAIRRIGVGLASFHINGAPFYVMLIMLAFGGTWSWMQVLGATVVALGVLIAQRR

Secondary structure (DSSP, 8-state):
-HHHHHHHHHHTTPPPP-SSPPPHHHHHHHHIIIIIIIIHHHHHHHHHHHHHHHHHHHHHHTTHHHHHHHHHHHTT----HHHHHHHHHHHHHHHHHTT-